Protein AF-A0A7J9RUG5-F1 (afdb_monomer)

Sequence (63 aa):
MDSSKNEEIKNIVEKILKEREWITFSDLIKYVNFPASEVNSALVQLMRENKVIRKGRYFYYQG

Mean predicted aligned error: 3.48 Å

Solvent-accessible surface area (backbone atoms only — not comparable to full-atom values): 3652 Å² total; per-residue (Å²): 139,59,72,68,59,54,50,50,52,28,52,53,54,50,50,57,33,68,77,32,85,60,45,36,68,82,57,50,51,74,77,41,101,59,58,64,69,59,54,50,51,30,51,53,49,37,37,75,70,59,38,34,45,77,60,92,70,35,38,29,55,39,131

Organism: Sulfurisphaera ohwakuensis (NCBI:txid69656)

pLDDT: mean 91.75, std 8.88, range [52.41, 96.88]

Nearest PDB structures (foldseek):
  7bzh-assembly1_A  TM=9.518E-01  e=5.574E-07  Saccharolobus islandicus
  2g7u-assembly1_A  TM=8.573E-01  e=4.948E-03  Rhodococcus jostii RHA1
  2pex-assembly1_A  TM=8.994E-01  e=4.202E-02  Xanthomonas campestris
  7clf-assembly1_A  TM=7.799E-01  e=3.438E-02  Serratia marcescens
  7wdq-assembly1_C  TM=7.266E-01  e=5.869E-02  Nisaea denitrificans DSM 18348

InterPro domains:
  IPR036388 Winged helix-like DNA-binding domain superfamily [G3DSA:1.10.10.10] (1-57)
  IPR036390 Winged helix DNA-binding domain superfamily [SSF46785] (9-61)

Structure (mmCIF, N/CA/C/O backbone):
data_AF-A0A7J9RUG5-F1
#
_entry.id   AF-A0A7J9RUG5-F1
#
loop_
_atom_site.group_PDB
_atom_site.id
_atom_site.type_symbol
_atom_site.label_atom_id
_atom_site.label_alt_id
_atom_site.label_comp_id
_atom_site.label_asym_id
_atom_site.label_entity_id
_atom_site.label_seq_id
_atom_site.pdbx_PDB_ins_code
_atom_site.Cartn_x
_atom_site.Cartn_y
_atom_site.Cartn_z
_atom_site.occupancy
_atom_site.B_iso_or_equiv
_atom_site.auth_seq_id
_atom_site.auth_comp_id
_atom_site.auth_asym_id
_atom_site.auth_atom_id
_atom_site.pdbx_PDB_model_num
ATOM 1 N N . MET A 1 1 ? 20.982 -9.243 0.380 1.00 52.41 1 MET A N 1
ATOM 2 C CA . MET A 1 1 ? 21.117 -7.797 0.093 1.00 52.41 1 MET A CA 1
ATOM 3 C C . MET A 1 1 ? 19.720 -7.279 -0.245 1.00 52.41 1 MET A C 1
ATOM 5 O O . MET A 1 1 ? 18.957 -8.073 -0.769 1.00 52.41 1 MET A O 1
ATOM 9 N N . ASP A 1 2 ? 19.382 -6.040 0.133 1.00 58.28 2 ASP A N 1
ATOM 10 C CA . ASP A 1 2 ? 18.099 -5.320 -0.099 1.00 58.28 2 ASP A CA 1
ATOM 11 C C . ASP A 1 2 ? 16.998 -5.283 0.985 1.00 58.28 2 ASP A C 1
ATOM 13 O O . ASP A 1 2 ? 15.866 -4.898 0.693 1.00 58.28 2 ASP A O 1
ATOM 17 N N . SER A 1 3 ? 17.301 -5.525 2.268 1.00 62.28 3 SER A N 1
ATOM 18 C CA . SER A 1 3 ? 16.345 -5.160 3.339 1.00 62.28 3 SER A CA 1
ATOM 19 C C . SER A 1 3 ? 16.046 -3.652 3.370 1.00 62.28 3 SER A C 1
ATOM 21 O O . SER A 1 3 ? 14.913 -3.263 3.635 1.00 62.28 3 SER A O 1
ATOM 23 N N . SER A 1 4 ? 17.026 -2.802 3.041 1.00 77.81 4 SER A N 1
ATOM 24 C CA . SER A 1 4 ? 16.864 -1.340 3.065 1.00 77.81 4 SER A CA 1
ATOM 25 C C . SER A 1 4 ? 15.916 -0.821 1.981 1.00 77.81 4 SER A C 1
ATOM 27 O O . SER A 1 4 ? 15.095 0.045 2.263 1.00 77.81 4 SER A O 1
ATOM 29 N N . LYS A 1 5 ? 15.980 -1.380 0.763 1.00 84.56 5 LYS A N 1
ATOM 30 C CA . LYS A 1 5 ? 15.109 -0.980 -0.353 1.00 84.56 5 LYS A CA 1
ATOM 31 C C . LYS A 1 5 ? 13.653 -1.379 -0.096 1.00 84.56 5 LYS A C 1
ATOM 33 O O . LYS A 1 5 ? 12.747 -0.578 -0.291 1.00 84.56 5 LYS A O 1
ATOM 38 N N . ASN A 1 6 ? 13.420 -2.601 0.386 1.00 85.69 6 ASN A N 1
ATOM 39 C CA . ASN A 1 6 ? 12.064 -3.060 0.704 1.00 85.69 6 ASN A CA 1
ATOM 40 C C . ASN A 1 6 ? 11.419 -2.217 1.811 1.00 85.69 6 ASN A C 1
ATOM 42 O O . ASN A 1 6 ? 10.238 -1.882 1.722 1.00 85.69 6 ASN A O 1
ATOM 46 N N . GLU A 1 7 ? 12.200 -1.837 2.823 1.00 90.62 7 GLU A N 1
ATOM 47 C CA . GLU A 1 7 ? 11.713 -0.984 3.905 1.00 90.62 7 GLU A CA 1
ATOM 48 C C . GLU A 1 7 ? 11.413 0.442 3.418 1.00 90.62 7 GLU A C 1
ATOM 50 O O . GLU A 1 7 ? 10.407 1.026 3.811 1.00 90.62 7 GLU A O 1
ATOM 55 N N . GLU A 1 8 ? 12.220 0.985 2.501 1.00 92.94 8 GLU A N 1
ATOM 56 C CA . GLU A 1 8 ? 11.952 2.275 1.856 1.00 92.94 8 GLU A CA 1
ATOM 57 C C . GLU A 1 8 ? 10.617 2.268 1.097 1.00 92.94 8 GLU A C 1
ATOM 59 O O . GLU A 1 8 ? 9.770 3.135 1.325 1.00 92.94 8 GLU A O 1
ATOM 64 N N . ILE A 1 9 ? 10.383 1.259 0.252 1.00 93.81 9 ILE A N 1
ATOM 65 C CA . ILE A 1 9 ? 9.132 1.125 -0.511 1.00 93.81 9 ILE A CA 1
ATOM 66 C C . ILE A 1 9 ? 7.945 1.001 0.439 1.00 93.81 9 ILE A C 1
ATOM 68 O O . ILE A 1 9 ? 6.921 1.658 0.239 1.00 93.81 9 ILE A O 1
ATOM 72 N N . LYS A 1 10 ? 8.086 0.203 1.503 1.00 94.94 10 LYS A N 1
ATOM 73 C CA . LYS A 1 10 ? 7.058 0.059 2.535 1.00 94.94 10 LYS A CA 1
ATOM 74 C C . LYS A 1 10 ? 6.740 1.391 3.205 1.00 94.94 10 LYS A C 1
ATOM 76 O O . LYS A 1 10 ? 5.565 1.730 3.308 1.00 94.94 10 LYS A O 1
ATOM 81 N N . ASN A 1 11 ? 7.752 2.168 3.582 1.00 95.00 11 ASN A N 1
ATOM 82 C CA . ASN A 1 11 ? 7.569 3.483 4.196 1.00 95.00 11 ASN A CA 1
ATOM 83 C C . ASN A 1 11 ? 6.868 4.472 3.252 1.00 95.00 11 ASN A C 1
ATOM 85 O O . ASN A 1 11 ? 5.992 5.222 3.686 1.00 95.00 11 ASN A O 1
ATOM 89 N N . ILE A 1 12 ? 7.203 4.454 1.959 1.00 95.44 12 ILE A N 1
ATOM 90 C CA . ILE A 1 12 ? 6.551 5.295 0.942 1.00 95.44 12 ILE A CA 1
ATOM 91 C C . ILE A 1 12 ? 5.082 4.893 0.764 1.00 95.44 12 ILE A C 1
ATOM 93 O O . ILE A 1 12 ? 4.199 5.752 0.797 1.00 95.44 12 ILE A O 1
ATOM 97 N N . VAL A 1 13 ? 4.805 3.594 0.615 1.00 95.62 13 VAL A N 1
ATOM 98 C CA . VAL A 1 13 ? 3.438 3.065 0.492 1.00 95.62 13 VAL A CA 1
ATOM 99 C C . VAL A 1 13 ? 2.621 3.383 1.746 1.00 95.62 13 VAL A C 1
ATOM 101 O O . VAL A 1 13 ? 1.490 3.854 1.634 1.00 95.62 13 VAL A O 1
ATOM 104 N N . GLU A 1 14 ? 3.199 3.193 2.934 1.00 95.69 14 GLU A N 1
ATOM 105 C CA . GLU A 1 14 ? 2.563 3.513 4.213 1.00 95.69 14 GLU A CA 1
ATOM 106 C C . GLU A 1 14 ? 2.221 5.007 4.309 1.00 95.69 14 GLU A C 1
ATOM 108 O O . GLU A 1 14 ? 1.108 5.354 4.701 1.00 95.69 14 GLU A O 1
ATOM 113 N N . LYS A 1 15 ? 3.135 5.898 3.902 1.00 95.81 15 LYS A N 1
ATOM 114 C CA . LYS A 1 15 ? 2.894 7.348 3.892 1.00 95.81 15 LYS A CA 1
ATOM 115 C C . LYS A 1 15 ? 1.712 7.726 2.993 1.00 95.81 15 LYS A C 1
ATOM 117 O O . LYS A 1 15 ? 0.822 8.443 3.438 1.00 95.81 15 LYS A O 1
ATOM 122 N N . ILE A 1 16 ? 1.667 7.206 1.765 1.00 95.19 16 ILE A N 1
ATOM 123 C CA . ILE A 1 16 ? 0.571 7.484 0.820 1.00 95.19 16 ILE A CA 1
ATOM 124 C C . ILE A 1 16 ? -0.771 6.990 1.370 1.00 95.19 16 ILE A C 1
ATOM 126 O O . ILE A 1 16 ? -1.791 7.657 1.200 1.00 95.19 16 ILE A O 1
ATOM 130 N N . LEU A 1 17 ? -0.777 5.826 2.024 1.00 94.62 17 LEU A N 1
ATOM 131 C CA . LEU A 1 17 ? -1.978 5.260 2.635 1.00 94.62 17 LEU A CA 1
ATOM 132 C C . LEU A 1 17 ? -2.452 6.076 3.843 1.00 94.62 17 LEU A C 1
ATOM 134 O O . LEU A 1 17 ? -3.653 6.214 4.015 1.00 94.62 17 LEU A O 1
ATOM 138 N N . LYS A 1 18 ? -1.546 6.648 4.646 1.00 94.81 18 LYS A N 1
ATOM 139 C CA . LYS A 1 18 ? -1.898 7.544 5.766 1.00 94.81 18 LYS A CA 1
ATOM 140 C C . LYS A 1 18 ? -2.515 8.862 5.308 1.00 94.81 18 LYS A C 1
ATOM 142 O O . LYS A 1 18 ? -3.392 9.394 5.977 1.00 94.81 18 LYS A O 1
ATOM 147 N N . GLU A 1 19 ? -2.044 9.400 4.188 1.00 94.94 19 GLU A N 1
ATOM 148 C CA . GLU A 1 19 ? -2.512 10.680 3.639 1.00 94.94 19 GLU A CA 1
ATOM 149 C C . GLU A 1 19 ? -3.874 10.571 2.933 1.00 94.94 19 GLU A C 1
ATOM 151 O O . GLU A 1 19 ? -4.437 11.582 2.512 1.00 94.94 19 GLU A O 1
ATOM 156 N N . ARG A 1 20 ? -4.411 9.355 2.770 1.00 91.12 20 ARG A N 1
ATOM 157 C CA . ARG A 1 20 ? -5.638 9.095 2.012 1.00 91.12 20 ARG A CA 1
ATOM 158 C C . ARG A 1 20 ? -6.621 8.271 2.825 1.00 91.12 20 ARG A C 1
ATOM 160 O O . ARG A 1 20 ? -6.249 7.296 3.459 1.00 91.12 20 ARG A O 1
ATOM 167 N N . GLU A 1 21 ? -7.906 8.593 2.716 1.00 90.25 21 GLU A N 1
ATOM 168 C CA . GLU A 1 21 ? -8.957 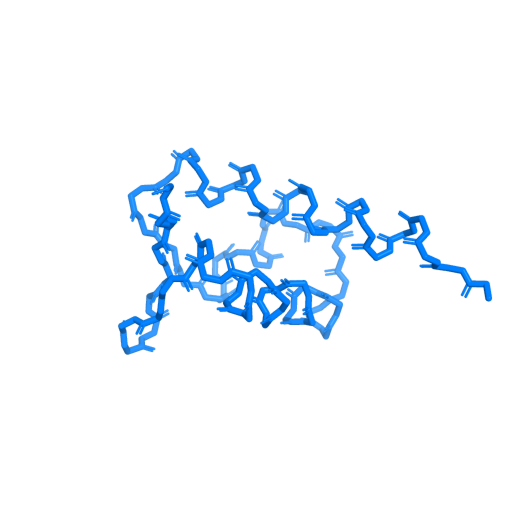7.768 3.328 1.00 90.25 21 GLU A CA 1
ATOM 169 C C . GLU A 1 21 ? -9.003 6.361 2.712 1.00 90.25 21 GLU A C 1
ATOM 171 O O . GLU A 1 21 ? -9.219 5.373 3.410 1.00 90.25 21 GLU A O 1
ATOM 176 N N . TRP A 1 22 ? -8.790 6.263 1.395 1.00 94.38 22 TRP A N 1
ATOM 177 C CA . TRP A 1 22 ? -8.716 5.007 0.656 1.00 94.38 22 TRP A CA 1
ATOM 178 C C . TRP A 1 22 ? -7.951 5.169 -0.660 1.00 94.38 22 TRP A C 1
ATOM 180 O O . TRP A 1 22 ? -7.880 6.257 -1.233 1.00 94.38 22 TRP A O 1
ATOM 190 N N . ILE A 1 23 ? -7.402 4.071 -1.183 1.00 96.62 23 ILE A N 1
ATOM 191 C CA . ILE A 1 23 ? -6.751 4.046 -2.503 1.00 96.62 23 ILE A CA 1
ATOM 192 C C . ILE A 1 23 ? -6.899 2.677 -3.176 1.00 96.62 23 ILE A C 1
ATOM 194 O O . ILE A 1 23 ? -7.020 1.655 -2.503 1.00 96.62 23 ILE A O 1
ATOM 19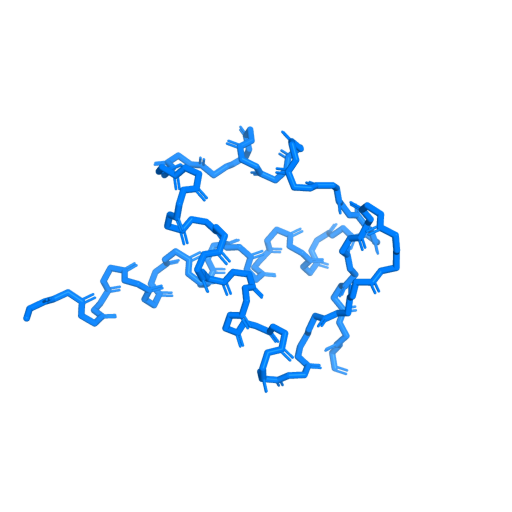8 N N . THR A 1 24 ? -6.908 2.630 -4.510 1.00 96.81 24 THR A N 1
ATOM 199 C CA . THR A 1 24 ? -6.825 1.366 -5.261 1.00 96.81 24 THR A CA 1
ATOM 200 C C . THR A 1 24 ? -5.371 1.010 -5.565 1.00 96.81 24 THR A C 1
ATOM 202 O O . THR A 1 24 ? -4.517 1.890 -5.629 1.00 96.81 24 THR A O 1
ATOM 205 N N . PHE A 1 25 ? -5.066 -0.265 -5.818 1.00 95.94 25 PHE A N 1
ATOM 206 C CA . PHE A 1 25 ? -3.705 -0.652 -6.216 1.00 95.94 25 PHE A CA 1
ATOM 207 C C . PHE A 1 25 ? -3.249 0.064 -7.499 1.00 95.94 25 PHE A C 1
ATOM 209 O O . PHE A 1 25 ? -2.128 0.557 -7.572 1.00 95.94 25 PHE A O 1
ATOM 216 N N . SER A 1 26 ? -4.143 0.177 -8.486 1.00 95.25 26 SER A N 1
ATOM 217 C CA . SER A 1 26 ? -3.878 0.861 -9.755 1.00 95.25 26 SER A CA 1
ATOM 218 C C . SER A 1 26 ? -3.578 2.348 -9.586 1.00 95.25 26 SER A C 1
ATOM 220 O O . SER A 1 26 ? -2.831 2.900 -10.386 1.00 95.25 26 SER A O 1
ATOM 222 N N . ASP A 1 27 ? -4.150 3.001 -8.574 1.00 94.69 27 ASP A N 1
ATOM 223 C CA . ASP A 1 27 ? -3.820 4.390 -8.260 1.00 94.69 27 ASP A CA 1
ATOM 224 C C . ASP A 1 27 ? -2.542 4.486 -7.433 1.00 94.69 27 ASP A C 1
ATOM 226 O O . ASP A 1 27 ? -1.711 5.340 -7.713 1.00 94.69 27 ASP A O 1
ATOM 230 N N . LEU A 1 28 ? -2.336 3.576 -6.476 1.00 94.88 28 LEU A N 1
ATOM 231 C CA . LEU A 1 28 ? -1.135 3.529 -5.643 1.00 94.88 28 LEU A CA 1
ATOM 232 C C . LEU A 1 28 ? 0.139 3.471 -6.493 1.00 94.88 28 LEU A C 1
ATOM 234 O O . LEU A 1 28 ? 1.040 4.279 -6.293 1.00 94.88 28 LEU A O 1
ATOM 238 N N . ILE A 1 29 ? 0.191 2.591 -7.497 1.00 94.69 29 ILE A N 1
ATOM 239 C CA . ILE A 1 29 ? 1.364 2.461 -8.378 1.00 94.69 29 ILE A CA 1
ATOM 240 C C . ILE A 1 29 ? 1.630 3.701 -9.249 1.00 94.69 29 ILE A C 1
ATOM 242 O O . ILE A 1 29 ? 2.724 3.830 -9.780 1.00 94.69 29 ILE A O 1
ATOM 246 N N . LYS A 1 30 ? 0.673 4.631 -9.397 1.00 93.19 30 LYS A N 1
ATOM 247 C CA . LYS A 1 30 ? 0.908 5.913 -10.095 1.00 93.19 30 LYS A CA 1
ATOM 248 C C . LYS A 1 30 ? 1.670 6.913 -9.226 1.00 93.19 30 LYS A C 1
ATOM 250 O O . LYS A 1 30 ? 2.294 7.823 -9.757 1.00 93.19 30 LYS A O 1
ATOM 255 N N . TYR A 1 31 ? 1.588 6.767 -7.904 1.00 90.19 31 TYR A N 1
ATOM 256 C CA . TYR A 1 31 ? 2.258 7.643 -6.937 1.00 90.19 31 TYR A CA 1
ATOM 257 C C . TYR A 1 31 ? 3.613 7.102 -6.486 1.00 90.19 31 TYR A C 1
ATOM 259 O O . TYR A 1 31 ? 4.401 7.827 -5.885 1.00 90.19 31 TYR A O 1
ATOM 267 N N . VAL A 1 32 ? 3.878 5.827 -6.757 1.00 89.12 32 VAL A N 1
ATOM 268 C CA . VAL A 1 32 ? 5.070 5.129 -6.295 1.00 89.12 32 VAL A CA 1
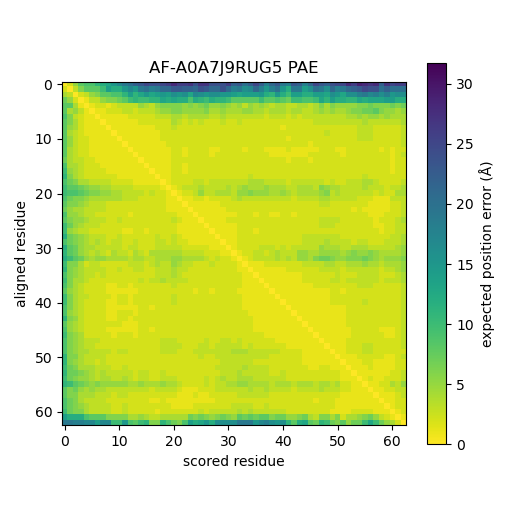ATOM 269 C C . VAL A 1 32 ? 5.959 4.850 -7.503 1.00 89.12 32 VAL A C 1
ATOM 271 O O . VAL A 1 32 ? 5.566 4.114 -8.401 1.00 89.12 32 VAL A O 1
ATOM 274 N N . ASN A 1 33 ? 7.170 5.415 -7.532 1.00 90.31 33 ASN A N 1
ATOM 275 C CA . ASN A 1 33 ? 8.131 5.213 -8.625 1.00 90.31 33 ASN A CA 1
ATOM 276 C C . ASN A 1 33 ? 8.890 3.876 -8.490 1.00 90.31 33 ASN A C 1
ATOM 278 O O . ASN A 1 33 ? 10.118 3.839 -8.529 1.00 90.31 33 ASN A O 1
ATOM 282 N N . P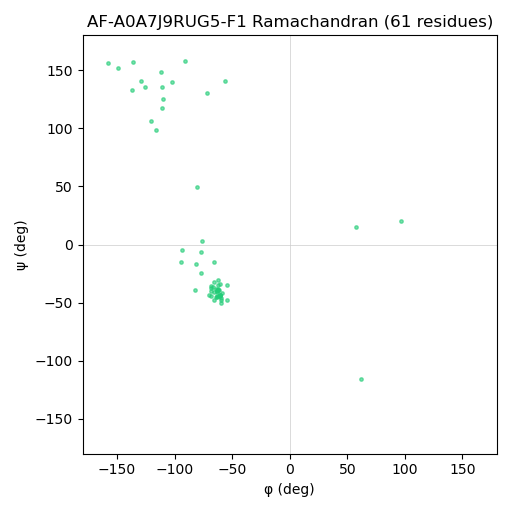HE A 1 34 ? 8.156 2.783 -8.268 1.00 91.94 34 PHE A N 1
ATOM 283 C CA . PHE A 1 34 ? 8.700 1.435 -8.104 1.00 91.94 34 PHE A CA 1
ATOM 284 C C . PHE A 1 34 ? 7.870 0.408 -8.886 1.00 91.94 34 PHE A C 1
ATOM 286 O O . PHE A 1 34 ? 6.689 0.644 -9.161 1.00 91.94 34 PHE A O 1
ATOM 293 N N . PRO A 1 35 ? 8.451 -0.756 -9.235 1.00 94.19 35 PRO A N 1
ATOM 294 C CA . PRO A 1 35 ? 7.729 -1.817 -9.924 1.00 94.19 35 PRO A CA 1
ATOM 295 C C . PRO A 1 35 ? 6.482 -2.266 -9.157 1.00 94.19 35 PRO A C 1
ATOM 297 O O . PRO A 1 35 ? 6.515 -2.445 -7.939 1.00 94.19 35 PRO A O 1
ATOM 300 N N . ALA A 1 36 ? 5.395 -2.545 -9.880 1.00 94.50 36 ALA A N 1
ATOM 301 C CA . ALA A 1 36 ? 4.130 -2.974 -9.281 1.00 94.50 36 ALA A CA 1
ATOM 302 C C . ALA A 1 36 ? 4.283 -4.207 -8.363 1.00 94.50 36 ALA A C 1
ATOM 304 O O . ALA A 1 36 ? 3.620 -4.295 -7.333 1.00 94.50 36 ALA A O 1
ATOM 305 N N . SER A 1 37 ? 5.179 -5.143 -8.690 1.00 94.62 37 SER A N 1
ATOM 306 C CA . SER A 1 37 ? 5.478 -6.311 -7.848 1.00 94.62 37 SER A CA 1
ATOM 307 C C . SER A 1 37 ? 6.071 -5.933 -6.486 1.00 94.62 37 SER A C 1
ATOM 309 O O . SER A 1 37 ? 5.690 -6.517 -5.468 1.00 94.62 37 SER A O 1
ATOM 311 N N . GLU A 1 38 ? 6.966 -4.945 -6.448 1.00 94.81 38 GLU A N 1
ATOM 312 C CA . GLU A 1 38 ? 7.586 -4.446 -5.217 1.00 94.81 38 GLU A CA 1
ATOM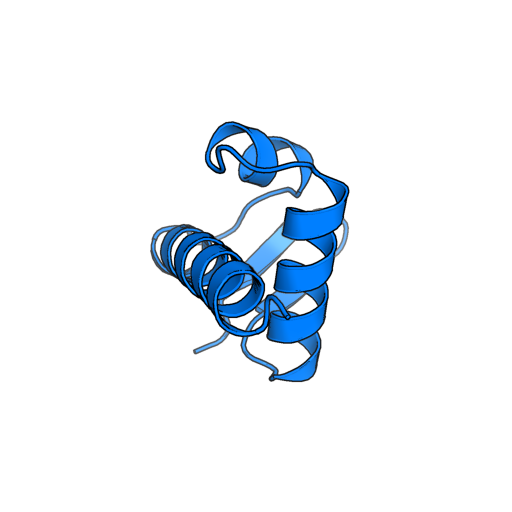 313 C C . GLU A 1 38 ? 6.555 -3.681 -4.374 1.00 94.81 38 GLU A C 1
ATOM 315 O O . GLU A 1 38 ? 6.417 -3.937 -3.177 1.00 94.81 38 GLU A O 1
ATOM 320 N N . VAL A 1 39 ? 5.734 -2.838 -5.014 1.00 95.56 39 VAL A N 1
ATOM 321 C CA . VAL A 1 39 ? 4.633 -2.118 -4.348 1.00 95.56 39 VAL A CA 1
ATOM 322 C C . VAL A 1 39 ? 3.615 -3.089 -3.749 1.00 95.56 39 VAL A C 1
ATOM 324 O O . VAL A 1 39 ? 3.188 -2.922 -2.608 1.00 95.56 39 VAL A O 1
ATOM 327 N N . ASN A 1 40 ? 3.243 -4.138 -4.486 1.00 95.31 40 ASN A N 1
ATOM 328 C CA . ASN A 1 40 ? 2.335 -5.167 -3.987 1.00 95.31 40 ASN A CA 1
ATOM 329 C C . ASN A 1 40 ? 2.936 -5.927 -2.796 1.00 95.31 40 ASN A C 1
ATOM 331 O O . ASN A 1 40 ? 2.229 -6.217 -1.836 1.00 95.31 40 ASN A O 1
ATOM 335 N N . SER A 1 41 ? 4.238 -6.217 -2.831 1.00 95.62 41 SER A N 1
ATOM 336 C CA . SER A 1 41 ? 4.926 -6.896 -1.727 1.00 95.62 41 SER A CA 1
ATOM 337 C C . SER A 1 41 ? 4.908 -6.047 -0.452 1.00 95.62 41 SER A C 1
ATOM 339 O O . SER A 1 41 ? 4.544 -6.551 0.611 1.00 95.62 41 SER A O 1
ATOM 341 N N . ALA A 1 42 ? 5.196 -4.748 -0.570 1.00 95.56 42 ALA A N 1
ATOM 342 C CA . ALA A 1 42 ? 5.099 -3.794 0.533 1.00 95.56 42 ALA A CA 1
ATOM 343 C C . ALA A 1 42 ? 3.669 -3.688 1.091 1.00 95.56 42 ALA A C 1
ATOM 345 O O . ALA A 1 42 ? 3.461 -3.720 2.304 1.00 95.56 42 ALA A O 1
ATOM 346 N N . LEU A 1 43 ? 2.666 -3.630 0.213 1.00 95.31 43 LEU A N 1
ATOM 347 C CA . LEU A 1 43 ? 1.259 -3.563 0.605 1.00 95.31 43 LEU A CA 1
ATOM 348 C C . LEU A 1 43 ? 0.813 -4.821 1.366 1.00 95.31 43 LEU A C 1
ATOM 350 O O . LEU A 1 43 ? 0.171 -4.720 2.410 1.00 95.31 43 LEU A O 1
ATOM 354 N N . VAL A 1 44 ? 1.203 -6.006 0.886 1.00 95.50 44 VAL A N 1
ATOM 355 C CA . VAL A 1 44 ? 0.955 -7.284 1.572 1.00 95.50 44 VAL A CA 1
AT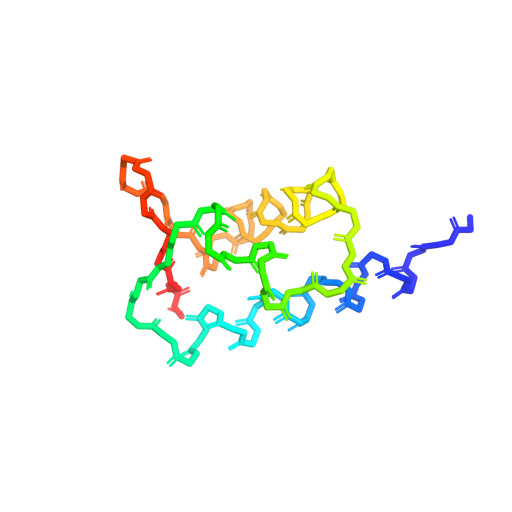OM 356 C C . VAL A 1 44 ? 1.648 -7.319 2.934 1.00 95.50 44 VAL A C 1
ATOM 358 O O . VAL A 1 44 ? 1.069 -7.827 3.893 1.00 95.50 44 VAL A O 1
ATOM 361 N N . GLN A 1 45 ? 2.860 -6.773 3.051 1.00 95.31 45 GLN A N 1
ATOM 362 C CA . GLN A 1 45 ? 3.554 -6.685 4.333 1.00 95.31 45 GLN A CA 1
ATOM 363 C C . GLN A 1 45 ? 2.802 -5.787 5.324 1.00 95.31 45 GLN A C 1
ATOM 365 O O . GLN A 1 45 ? 2.566 -6.208 6.452 1.00 95.31 45 GLN A O 1
ATOM 370 N N . LEU A 1 46 ? 2.334 -4.613 4.899 1.00 95.50 46 LEU A N 1
ATOM 371 C CA . LEU A 1 46 ? 1.531 -3.725 5.747 1.00 95.50 46 LEU A CA 1
ATOM 372 C C . LEU A 1 46 ? 0.202 -4.361 6.183 1.00 95.50 46 LEU A C 1
ATOM 374 O O . LEU A 1 46 ? -0.238 -4.157 7.313 1.00 95.50 46 LEU A O 1
ATOM 378 N N . MET A 1 47 ? -0.417 -5.176 5.323 1.00 94.88 47 MET A N 1
ATOM 379 C CA . MET A 1 47 ? -1.595 -5.967 5.695 1.00 94.88 47 MET A CA 1
ATOM 380 C C . MET A 1 47 ? -1.266 -7.029 6.752 1.00 94.88 47 MET A C 1
ATOM 382 O O . MET A 1 47 ? -2.039 -7.220 7.684 1.00 94.88 47 MET A O 1
ATOM 386 N N . ARG A 1 48 ? -0.112 -7.704 6.642 1.00 94.88 48 ARG A N 1
ATOM 387 C CA . ARG A 1 48 ? 0.364 -8.663 7.660 1.00 94.88 48 ARG A CA 1
ATOM 388 C C . ARG A 1 48 ? 0.687 -7.986 8.992 1.00 94.88 48 ARG A C 1
ATOM 390 O O . ARG A 1 48 ? 0.488 -8.590 10.038 1.00 94.88 48 ARG A O 1
ATOM 397 N N . GLU A 1 49 ? 1.156 -6.741 8.949 1.00 94.69 49 GLU A N 1
ATOM 398 C CA . GLU A 1 49 ? 1.381 -5.885 10.121 1.00 94.69 49 GLU A CA 1
ATOM 399 C C . GLU A 1 49 ? 0.068 -5.295 10.690 1.00 94.69 49 GLU A C 1
ATOM 401 O O . GLU A 1 49 ? 0.117 -4.522 11.640 1.00 94.69 49 GLU A O 1
ATOM 406 N N . ASN A 1 50 ? -1.105 -5.642 10.134 1.00 94.56 50 ASN A N 1
ATOM 407 C CA . ASN A 1 50 ? -2.429 -5.096 10.482 1.00 94.56 50 ASN A CA 1
ATOM 408 C C . ASN A 1 50 ? -2.567 -3.567 10.341 1.00 94.56 50 ASN A C 1
ATOM 410 O O . ASN A 1 50 ? -3.543 -2.993 10.815 1.00 94.56 50 ASN A O 1
ATOM 414 N N . LYS A 1 51 ? -1.633 -2.916 9.640 1.00 95.12 51 LYS A N 1
ATOM 415 C CA . LYS A 1 51 ? -1.656 -1.472 9.362 1.00 95.12 51 LYS A CA 1
ATOM 416 C C . LYS A 1 51 ? -2.560 -1.093 8.196 1.00 95.12 51 LYS A C 1
ATOM 418 O O . LYS A 1 51 ? -2.841 0.079 7.967 1.00 95.12 51 LYS A O 1
ATOM 423 N N . VAL A 1 52 ? -2.933 -2.066 7.367 1.00 96.19 52 VAL A N 1
ATOM 424 C CA . VAL A 1 52 ? -3.723 -1.844 6.154 1.00 96.19 52 VAL A CA 1
ATOM 425 C C . VAL A 1 52 ? -4.787 -2.914 6.047 1.00 96.19 52 VAL A C 1
ATOM 427 O O . VAL A 1 52 ? -4.496 -4.106 6.140 1.00 96.19 52 VAL A O 1
ATOM 430 N N . ILE A 1 53 ? -6.013 -2.492 5.761 1.00 96.06 53 ILE A N 1
ATOM 431 C CA . ILE A 1 53 ? -7.108 -3.399 5.430 1.00 96.06 53 ILE A CA 1
ATOM 432 C C . ILE A 1 53 ? -7.517 -3.242 3.977 1.00 96.06 53 ILE A C 1
ATOM 434 O O . ILE A 1 53 ? -7.473 -2.156 3.397 1.00 96.06 53 ILE A O 1
ATOM 438 N N . ARG A 1 54 ? -7.969 -4.347 3.390 1.00 95.31 54 ARG A N 1
ATOM 439 C CA . ARG A 1 54 ? -8.508 -4.379 2.035 1.00 95.31 54 ARG A CA 1
ATOM 440 C C . ARG A 1 54 ? -10.011 -4.627 2.087 1.00 95.31 54 ARG A C 1
ATOM 442 O O . ARG A 1 54 ? -10.447 -5.640 2.627 1.00 95.31 54 ARG A O 1
ATOM 449 N N . LYS A 1 55 ? -10.796 -3.750 1.460 1.00 94.94 55 LYS A N 1
ATOM 450 C CA . LYS A 1 55 ? -12.226 -3.974 1.191 1.00 94.94 55 LYS A CA 1
ATOM 451 C C . LYS A 1 55 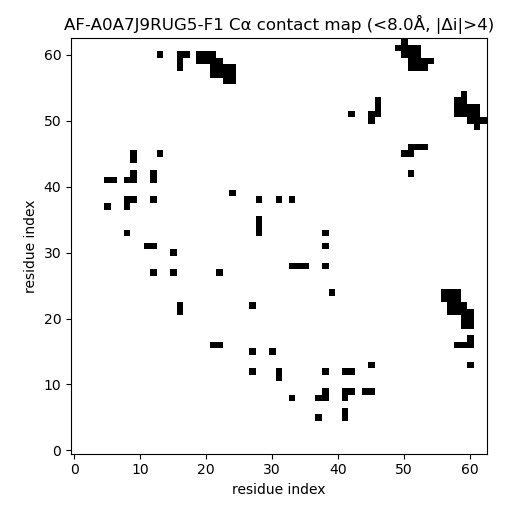? -12.458 -3.913 -0.316 1.00 94.94 55 LYS A C 1
ATOM 453 O O . LYS A 1 55 ? -12.389 -2.855 -0.939 1.00 94.94 55 LYS A O 1
ATOM 458 N N . GLY A 1 56 ? -12.679 -5.075 -0.930 1.00 94.56 56 GLY A N 1
ATOM 459 C CA . GLY A 1 56 ? -12.789 -5.194 -2.385 1.00 94.56 56 GLY A CA 1
ATOM 460 C C . GLY A 1 56 ? -11.500 -4.766 -3.096 1.00 94.56 56 GLY A C 1
ATOM 461 O O . GLY A 1 56 ? -10.459 -5.409 -2.947 1.00 94.56 56 GLY A O 1
ATOM 462 N N . ARG A 1 57 ? -11.572 -3.688 -3.886 1.00 95.12 57 ARG A N 1
ATOM 463 C CA . ARG A 1 57 ? -10.422 -3.104 -4.609 1.00 95.12 57 ARG A CA 1
ATOM 464 C C . ARG A 1 57 ? -9.713 -1.971 -3.859 1.00 95.12 57 ARG A C 1
ATOM 466 O O . ARG A 1 57 ? -8.726 -1.448 -4.368 1.00 95.12 57 ARG A O 1
ATOM 473 N N . TYR A 1 58 ? -10.244 -1.576 -2.706 1.00 96.81 58 TYR A N 1
ATOM 474 C CA . TYR A 1 58 ? -9.784 -0.426 -1.942 1.00 96.81 58 TYR A CA 1
ATOM 475 C C . TYR A 1 58 ? -8.936 -0.868 -0.752 1.00 96.81 58 TYR A C 1
ATOM 477 O O . TYR A 1 58 ? -9.257 -1.853 -0.080 1.00 96.81 58 TYR A O 1
ATOM 485 N N . PHE A 1 59 ? -7.872 -0.115 -0.503 1.00 96.88 59 PHE A N 1
ATOM 486 C CA . PHE A 1 59 ? -6.972 -0.246 0.632 1.00 96.88 59 PHE A CA 1
ATOM 487 C C . PHE A 1 59 ? -7.154 0.960 1.545 1.00 96.88 59 PHE A C 1
ATOM 489 O O . PHE A 1 59 ? -7.227 2.089 1.058 1.00 96.88 59 PHE A O 1
ATOM 496 N N 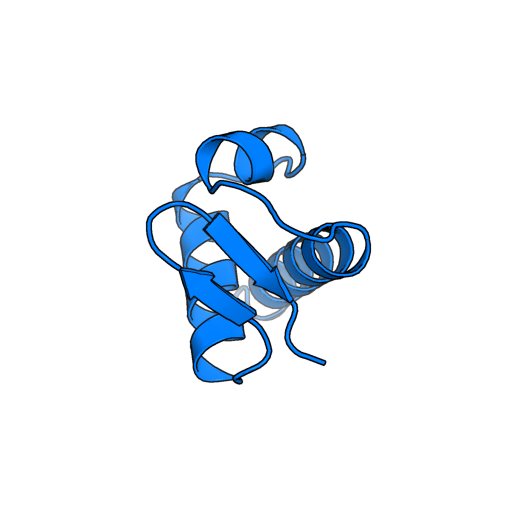. TYR A 1 60 ? -7.229 0.700 2.846 1.00 96.00 60 TYR A N 1
ATOM 497 C CA . TYR A 1 60 ? -7.431 1.698 3.892 1.00 96.00 60 TYR A CA 1
ATOM 498 C C . TYR A 1 60 ? -6.311 1.550 4.910 1.00 96.00 60 TYR A C 1
ATOM 500 O O . TYR A 1 60 ? -6.000 0.422 5.305 1.00 96.00 60 TYR A O 1
ATOM 508 N N . TYR A 1 61 ? -5.729 2.665 5.343 1.00 96.06 61 TYR A N 1
ATOM 509 C CA . TYR A 1 61 ? -4.822 2.646 6.481 1.00 96.06 61 TYR A CA 1
ATOM 510 C C . TYR A 1 61 ? -5.621 2.426 7.769 1.00 96.06 61 TYR A C 1
ATOM 512 O O . TYR A 1 61 ? -6.634 3.082 8.007 1.00 96.06 61 TYR A O 1
ATOM 520 N 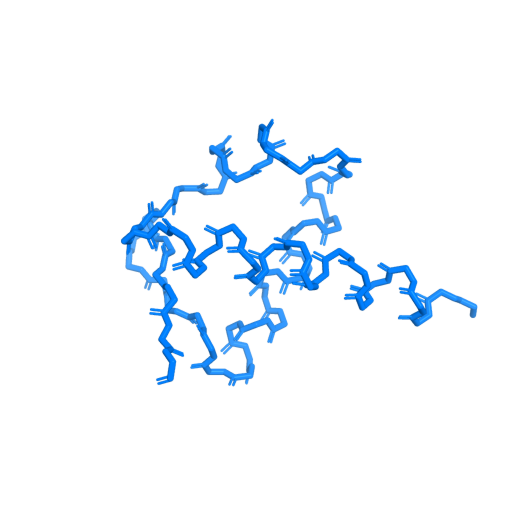N . GLN A 1 62 ? -5.170 1.479 8.578 1.00 87.19 62 GLN A N 1
ATOM 521 C CA . GLN A 1 62 ? -5.685 1.176 9.902 1.00 87.19 62 GLN A CA 1
ATOM 522 C C . GLN A 1 62 ? -4.540 1.475 10.872 1.00 87.19 62 GLN A C 1
ATOM 524 O O . GLN A 1 62 ? -3.585 0.708 10.953 1.00 87.19 62 GLN A O 1
ATOM 529 N N . GLY A 1 63 ? -4.591 2.655 11.493 1.00 69.12 63 GLY A N 1
ATOM 530 C CA . GLY A 1 63 ? -3.615 3.083 12.500 1.00 69.12 63 GLY A CA 1
ATOM 531 C C . GLY A 1 63 ? -3.753 2.315 13.802 1.00 69.12 63 GLY A C 1
ATOM 532 O O . GLY A 1 63 ? -4.906 1.971 14.151 1.00 69.12 63 GLY A O 1
#

Radius of gyration: 10.68 Å; Cα contacts (8 Å, |Δi|>4): 74; chains: 1; bounding box: 34×19×23 Å

Foldseek 3Di:
DPPPVLVVLLVQLLVVQVVDQKDFLVRSCVSGPDDSVSNVVSQVVCVVVVQWDDDPRIIHGDD

Secondary structure (DSSP, 8-state):
--HHHHHHHHHHHHHHHHT-S-EEHHHHHHH--S-HHHHHHHHHHHHHTTSEEEETTEEEE--